Protein AF-A0A5B0KCR0-F1 (afdb_monomer)

Structure (mmCIF, N/CA/C/O backbone):
data_AF-A0A5B0KCR0-F1
#
_entry.id   AF-A0A5B0KCR0-F1
#
loop_
_atom_site.group_PDB
_atom_site.id
_atom_site.type_symbol
_atom_site.label_atom_id
_atom_site.label_alt_id
_atom_site.label_comp_id
_atom_site.label_asym_id
_atom_site.label_entity_id
_atom_site.label_seq_id
_atom_site.pdbx_PDB_ins_code
_atom_site.Cartn_x
_atom_site.Cartn_y
_atom_site.Cartn_z
_atom_site.occupancy
_atom_site.B_iso_or_equiv
_atom_site.auth_seq_id
_atom_site.auth_comp_id
_atom_site.auth_asym_id
_atom_site.auth_atom_id
_atom_site.pdbx_PDB_model_num
ATOM 1 N N . MET A 1 1 ? 14.466 -1.309 -4.623 1.00 63.47 1 MET A N 1
ATOM 2 C CA . MET A 1 1 ? 14.135 -2.289 -5.693 1.00 63.47 1 MET A CA 1
ATOM 3 C C . MET A 1 1 ? 14.928 -1.927 -6.944 1.00 63.47 1 MET A C 1
ATOM 5 O O . MET A 1 1 ? 15.253 -0.762 -7.110 1.00 63.47 1 MET A O 1
ATOM 9 N N . LYS A 1 2 ? 15.274 -2.888 -7.811 1.00 58.88 2 LYS A N 1
ATOM 10 C CA . LYS A 1 2 ? 16.100 -2.628 -9.004 1.00 58.88 2 LYS A CA 1
ATOM 11 C C . LYS A 1 2 ? 15.295 -2.924 -10.266 1.00 58.88 2 LYS A C 1
ATOM 13 O O . LYS A 1 2 ? 14.903 -4.071 -10.467 1.00 58.88 2 LYS A O 1
ATOM 18 N N . LEU A 1 3 ? 15.060 -1.909 -11.093 1.00 77.38 3 LEU A N 1
ATOM 19 C CA . LEU A 1 3 ? 14.493 -2.084 -12.431 1.00 77.38 3 LEU A CA 1
ATOM 20 C C . LEU A 1 3 ? 15.643 -2.062 -13.443 1.00 77.38 3 LEU A C 1
ATOM 22 O O . LEU A 1 3 ?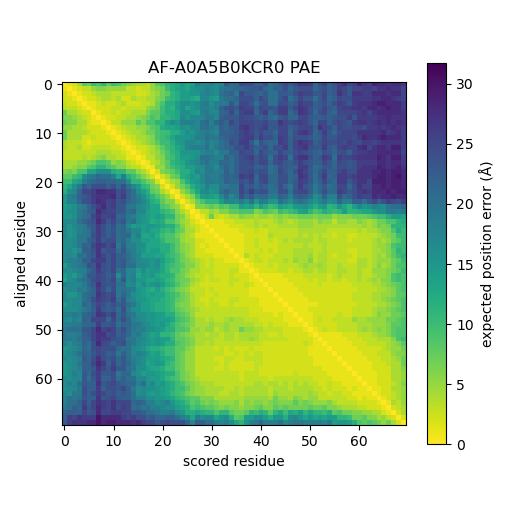 16.520 -1.203 -13.357 1.00 77.38 3 LEU A O 1
ATOM 26 N N . GLN A 1 4 ? 15.677 -3.017 -14.370 1.00 78.81 4 GLN A N 1
ATOM 27 C CA . GLN A 1 4 ? 16.746 -3.118 -15.367 1.00 78.81 4 GLN A CA 1
ATOM 28 C C . GLN A 1 4 ? 16.153 -3.244 -16.763 1.00 78.81 4 GLN A C 1
ATOM 30 O O . GLN A 1 4 ? 15.300 -4.098 -16.995 1.00 78.81 4 GLN A O 1
ATOM 35 N N . LEU A 1 5 ? 16.644 -2.422 -17.687 1.00 84.75 5 LEU A N 1
ATOM 36 C CA . LEU A 1 5 ? 16.477 -2.636 -19.115 1.00 84.75 5 LEU A CA 1
ATOM 37 C C . LEU A 1 5 ? 17.669 -3.457 -19.603 1.00 84.75 5 LEU A C 1
ATOM 39 O O . LEU A 1 5 ? 18.815 -3.002 -19.547 1.00 84.75 5 LEU A O 1
ATOM 43 N N . ILE A 1 6 ? 17.392 -4.675 -20.054 1.00 88.12 6 ILE A N 1
ATOM 44 C CA . ILE A 1 6 ? 18.411 -5.624 -20.492 1.00 88.12 6 ILE A CA 1
ATOM 45 C C . ILE A 1 6 ? 18.376 -5.717 -22.017 1.00 88.12 6 ILE A C 1
ATOM 47 O O . ILE A 1 6 ? 17.327 -5.938 -22.617 1.00 88.12 6 ILE A O 1
ATOM 51 N N . GLY A 1 7 ? 19.536 -5.522 -22.636 1.00 83.00 7 GLY A N 1
ATOM 52 C CA . GLY A 1 7 ? 19.756 -5.678 -24.065 1.00 83.00 7 GLY A CA 1
ATOM 53 C C . GLY A 1 7 ? 20.106 -7.113 -24.455 1.00 83.00 7 GLY A C 1
ATOM 54 O O . GLY A 1 7 ? 20.184 -8.029 -23.633 1.00 83.00 7 GLY A O 1
ATOM 55 N N . ARG A 1 8 ? 20.355 -7.321 -25.749 1.00 79.75 8 ARG A N 1
ATOM 56 C CA . ARG A 1 8 ? 20.731 -8.634 -26.286 1.00 79.75 8 ARG A CA 1
ATOM 57 C C . ARG A 1 8 ? 22.038 -9.122 -25.641 1.00 79.75 8 ARG A C 1
ATOM 59 O O . ARG A 1 8 ? 22.988 -8.359 -25.522 1.00 79.75 8 ARG A O 1
ATOM 66 N N . GLY A 1 9 ? 22.075 -10.390 -25.225 1.00 86.31 9 GLY A N 1
ATOM 67 C CA . GLY A 1 9 ? 23.228 -10.970 -24.520 1.00 86.31 9 GLY A CA 1
ATOM 68 C C . GLY A 1 9 ? 23.261 -10.695 -23.012 1.00 86.31 9 GLY A C 1
ATOM 69 O O . GLY A 1 9 ? 24.322 -10.790 -22.408 1.00 86.31 9 GLY A O 1
ATOM 70 N N . ASN A 1 10 ? 22.119 -10.355 -22.403 1.00 82.06 10 ASN A N 1
ATOM 71 C CA . ASN A 1 10 ? 22.006 -10.041 -20.975 1.00 82.06 10 ASN A CA 1
ATOM 72 C C . ASN A 1 10 ? 22.825 -8.805 -20.542 1.00 82.06 10 ASN A C 1
ATOM 74 O O . ASN A 1 10 ? 23.175 -8.659 -19.372 1.00 82.06 10 ASN A O 1
ATOM 78 N N . LEU A 1 11 ? 23.134 -7.911 -21.488 1.00 82.44 11 LEU A N 1
ATOM 79 C CA . LEU A 1 11 ? 23.873 -6.681 -21.224 1.00 82.44 11 LEU A CA 1
ATOM 80 C C . LEU A 1 11 ? 22.922 -5.650 -20.589 1.00 82.44 11 LEU A C 1
ATOM 82 O O . LEU A 1 11 ? 21.937 -5.277 -21.232 1.00 82.44 11 LEU A O 1
ATOM 86 N N . PRO A 1 12 ? 23.157 -5.178 -19.354 1.00 79.44 12 PRO A N 1
ATOM 87 C CA . PRO A 1 12 ? 22.305 -4.165 -18.746 1.00 79.44 12 PRO A CA 1
ATOM 88 C C . PRO A 1 12 ? 22.529 -2.833 -19.467 1.00 79.44 12 PRO A C 1
ATOM 90 O O . PRO A 1 12 ? 23.580 -2.213 -19.331 1.00 79.44 12 PRO A O 1
ATOM 93 N N . LEU A 1 13 ? 21.540 -2.400 -20.247 1.00 80.81 13 LEU A N 1
ATOM 94 C CA . LEU A 1 13 ? 21.594 -1.130 -20.975 1.00 80.81 13 LEU A CA 1
ATOM 95 C C . LEU A 1 13 ? 21.267 0.041 -20.056 1.00 80.81 13 LEU A C 1
ATOM 97 O O . LEU A 1 13 ? 21.806 1.131 -20.215 1.00 80.81 13 LEU A O 1
ATOM 101 N N . LEU A 1 14 ? 20.376 -0.189 -19.091 1.00 68.00 14 LEU A N 1
ATOM 102 C CA . LEU A 1 14 ? 19.994 0.831 -18.134 1.00 68.00 14 LEU A CA 1
ATOM 103 C C . LEU A 1 14 ? 19.546 0.197 -16.818 1.00 68.00 14 LEU A C 1
ATOM 105 O O . LEU A 1 14 ? 18.773 -0.760 -16.804 1.00 68.00 14 LEU A O 1
ATOM 109 N N . THR A 1 15 ? 20.040 0.723 -15.702 1.00 67.50 15 THR A N 1
ATOM 110 C CA . THR A 1 15 ? 19.694 0.254 -14.358 1.00 67.50 15 THR A CA 1
ATOM 111 C C . THR A 1 15 ? 19.138 1.415 -13.552 1.00 67.50 15 THR A C 1
ATOM 113 O O . THR A 1 15 ? 19.865 2.354 -13.241 1.00 67.50 15 THR A O 1
ATOM 116 N N . PHE A 1 16 ? 17.870 1.315 -13.159 1.00 62.59 16 PHE A N 1
ATOM 117 C CA . PHE A 1 16 ? 17.276 2.201 -12.168 1.00 62.59 16 PHE A CA 1
ATOM 118 C C . PHE A 1 16 ? 17.363 1.543 -10.795 1.00 62.59 16 PHE A C 1
ATOM 120 O O . PHE A 1 16 ? 16.732 0.513 -10.521 1.00 62.59 16 PHE A O 1
ATOM 127 N N . ILE A 1 17 ? 18.162 2.148 -9.923 1.00 59.03 17 ILE A N 1
ATOM 128 C CA . ILE A 1 17 ? 18.168 1.829 -8.500 1.00 59.03 17 ILE A CA 1
ATOM 129 C C . ILE A 1 17 ? 17.037 2.650 -7.888 1.00 59.03 17 ILE A C 1
ATOM 131 O O . ILE A 1 17 ? 17.197 3.834 -7.617 1.00 59.03 17 ILE A O 1
ATOM 135 N N . MET A 1 18 ? 15.868 2.031 -7.733 1.00 58.06 18 MET A N 1
ATOM 136 C CA . MET A 1 18 ? 14.752 2.653 -7.029 1.00 58.06 18 MET A CA 1
ATOM 137 C C . MET A 1 18 ? 15.016 2.465 -5.539 1.00 58.06 18 MET A C 1
ATOM 139 O O . MET A 1 18 ? 14.710 1.405 -4.971 1.00 58.06 18 MET A O 1
ATOM 143 N N . ASP A 1 19 ? 15.667 3.450 -4.931 1.00 57.22 19 ASP A N 1
ATOM 144 C CA . ASP A 1 19 ? 15.743 3.534 -3.483 1.00 57.22 19 ASP A CA 1
ATOM 145 C C . ASP A 1 19 ? 14.342 3.895 -2.985 1.00 57.22 19 ASP A C 1
ATOM 147 O O . ASP A 1 19 ? 13.832 4.982 -3.234 1.00 57.22 19 ASP A O 1
ATOM 151 N N . GLY A 1 20 ? 13.649 2.933 -2.379 1.00 53.66 20 GLY A N 1
ATOM 152 C CA . GLY A 1 20 ? 12.239 3.069 -1.996 1.00 53.66 20 GLY A CA 1
ATOM 153 C C . GLY A 1 20 ? 12.014 4.006 -0.806 1.00 53.66 20 GLY A C 1
ATOM 154 O O . GLY A 1 20 ? 11.028 3.826 -0.094 1.00 53.66 20 GLY A O 1
ATOM 155 N N . GLY A 1 21 ? 12.954 4.917 -0.545 1.00 54.28 21 GLY A N 1
ATOM 156 C CA . GLY A 1 21 ? 12.973 5.829 0.593 1.00 54.28 21 GLY A CA 1
ATOM 157 C C . GLY A 1 21 ? 12.452 7.235 0.296 1.00 54.28 21 GLY A C 1
ATOM 158 O O . GLY A 1 21 ? 12.100 7.927 1.242 1.00 54.28 21 GLY A O 1
ATOM 159 N N . SER A 1 22 ? 12.370 7.653 -0.970 1.00 51.56 22 SER A N 1
ATOM 160 C CA . SER A 1 22 ? 12.079 9.050 -1.344 1.00 51.56 22 SER A CA 1
ATOM 161 C C . SER A 1 22 ? 11.035 9.196 -2.460 1.00 51.56 22 SER A C 1
ATOM 163 O O . SER A 1 22 ? 11.059 10.151 -3.229 1.00 51.56 22 SER A O 1
ATOM 165 N N . ASP A 1 23 ? 10.077 8.269 -2.526 1.00 47.97 23 ASP A N 1
ATOM 166 C CA . ASP A 1 23 ? 8.818 8.465 -3.258 1.00 47.97 23 ASP A CA 1
ATOM 167 C C . ASP A 1 23 ? 7.739 8.961 -2.278 1.00 47.97 23 ASP A C 1
ATOM 169 O O . ASP A 1 23 ? 6.821 8.232 -1.900 1.00 47.97 23 ASP A O 1
ATOM 173 N N . ASP A 1 24 ? 7.845 10.218 -1.840 1.00 48.78 24 ASP A N 1
ATOM 174 C CA . ASP A 1 24 ? 6.790 10.888 -1.056 1.00 48.78 24 ASP A CA 1
ATOM 175 C C . ASP A 1 24 ? 5.517 11.164 -1.892 1.00 48.78 24 ASP A C 1
ATOM 177 O O . ASP A 1 24 ? 4.489 11.578 -1.358 1.00 48.78 24 ASP A O 1
ATOM 181 N N . SER A 1 25 ? 5.552 10.914 -3.207 1.00 51.94 25 SER A N 1
ATOM 182 C CA . SER A 1 25 ? 4.452 11.179 -4.146 1.00 51.94 25 SER A CA 1
ATOM 183 C C . SER A 1 25 ? 3.749 9.922 -4.678 1.00 51.94 25 SER A C 1
ATOM 185 O O . SER A 1 25 ? 2.624 10.025 -5.174 1.00 51.94 25 SER A O 1
ATOM 187 N N . ILE A 1 26 ? 4.340 8.728 -4.545 1.00 56.28 26 ILE A N 1
ATOM 188 C CA . ILE A 1 26 ? 3.723 7.467 -4.983 1.00 56.28 26 ILE A CA 1
ATOM 189 C C . ILE A 1 26 ? 3.278 6.689 -3.749 1.00 56.28 26 ILE A C 1
ATOM 191 O O . ILE A 1 26 ? 4.074 6.062 -3.051 1.00 56.28 26 ILE A O 1
ATOM 195 N N . LEU A 1 27 ? 1.969 6.704 -3.487 1.00 64.69 27 LEU A N 1
ATOM 196 C CA . LEU A 1 27 ? 1.364 5.981 -2.373 1.00 64.69 27 LEU A CA 1
ATOM 197 C C . LEU A 1 27 ? 1.751 4.492 -2.422 1.00 64.69 27 LEU A C 1
ATOM 199 O O . LEU A 1 27 ? 1.207 3.703 -3.199 1.00 64.69 27 LEU A O 1
ATOM 203 N N . ASN A 1 28 ? 2.680 4.082 -1.556 1.00 75.69 28 ASN A N 1
ATOM 204 C CA . ASN A 1 28 ? 3.090 2.689 -1.456 1.00 75.69 28 ASN A CA 1
ATOM 205 C C . ASN A 1 28 ? 1.991 1.874 -0.761 1.00 75.69 28 ASN A C 1
ATOM 207 O O . ASN A 1 28 ? 1.967 1.724 0.463 1.00 75.69 28 ASN A O 1
ATOM 211 N N . ILE A 1 29 ? 1.105 1.287 -1.566 1.00 76.69 29 ILE A N 1
ATOM 212 C CA . ILE A 1 29 ? -0.021 0.458 -1.111 1.00 76.69 29 ILE A CA 1
ATOM 213 C C . ILE A 1 29 ? 0.441 -0.693 -0.198 1.00 76.69 29 ILE A C 1
ATOM 215 O O . ILE A 1 29 ? -0.275 -1.067 0.726 1.00 76.69 29 ILE A O 1
ATOM 219 N N . SER A 1 30 ? 1.656 -1.224 -0.387 1.00 74.19 30 SER A N 1
ATOM 220 C CA . SER A 1 30 ? 2.193 -2.289 0.483 1.00 74.19 30 SER A CA 1
ATOM 221 C C . SER A 1 30 ? 2.637 -1.772 1.846 1.00 74.19 30 SER A C 1
ATOM 223 O O . SER A 1 30 ? 2.575 -2.489 2.843 1.00 74.19 30 SER A O 1
ATOM 225 N N . ALA A 1 31 ? 3.177 -0.556 1.905 1.00 78.38 31 ALA A N 1
ATOM 226 C CA . ALA A 1 31 ? 3.501 0.089 3.173 1.00 78.38 31 ALA A CA 1
ATOM 227 C C . ALA A 1 31 ? 2.214 0.458 3.924 1.00 78.38 31 ALA A C 1
ATOM 229 O O . ALA A 1 31 ? 2.120 0.225 5.130 1.00 78.38 31 ALA A O 1
ATOM 230 N N . LEU A 1 32 ? 1.206 0.947 3.200 1.00 82.38 32 LEU A N 1
ATOM 231 C CA . LEU A 1 32 ? -0.100 1.287 3.752 1.00 82.38 32 LEU A CA 1
ATOM 232 C C . LEU A 1 32 ? -0.834 0.054 4.299 1.00 82.38 32 LEU A C 1
ATOM 234 O O . LEU A 1 32 ? -1.261 0.073 5.450 1.00 82.38 32 LEU A O 1
ATOM 238 N N . SER A 1 33 ? -0.904 -1.045 3.540 1.00 85.31 33 SER A N 1
ATOM 239 C CA . SER A 1 33 ? -1.565 -2.277 3.996 1.00 85.31 33 SER A CA 1
ATOM 240 C C . SER A 1 33 ? -0.895 -2.860 5.246 1.00 85.31 33 SER A C 1
ATOM 242 O O . SER A 1 33 ? -1.577 -3.304 6.165 1.00 85.31 33 SER A O 1
ATOM 244 N N . ARG A 1 34 ? 0.442 -2.777 5.339 1.00 84.62 34 ARG A N 1
ATOM 245 C CA . ARG A 1 34 ? 1.197 -3.174 6.541 1.00 84.62 34 ARG A CA 1
ATOM 246 C C . ARG A 1 34 ? 0.870 -2.302 7.751 1.00 84.62 34 ARG A C 1
ATOM 248 O O . ARG A 1 34 ? 0.650 -2.844 8.827 1.00 84.62 34 ARG A O 1
ATOM 255 N N . LYS A 1 35 ? 0.787 -0.976 7.586 1.00 83.69 35 LYS A N 1
ATOM 256 C CA . LYS A 1 35 ? 0.380 -0.057 8.668 1.00 83.69 35 LYS A CA 1
ATOM 257 C C . LYS A 1 35 ? -1.061 -0.297 9.127 1.00 83.69 35 LYS A C 1
ATOM 259 O O . LYS A 1 35 ? -1.352 -0.161 10.309 1.00 83.69 35 LYS A O 1
ATOM 264 N N . LEU A 1 36 ? -1.941 -0.670 8.201 1.00 85.75 36 LEU A N 1
ATOM 265 C CA . LEU A 1 36 ? -3.339 -1.007 8.474 1.00 85.75 36 LEU A CA 1
ATOM 266 C C . LEU A 1 36 ? -3.531 -2.455 8.964 1.00 85.75 36 LEU A C 1
ATO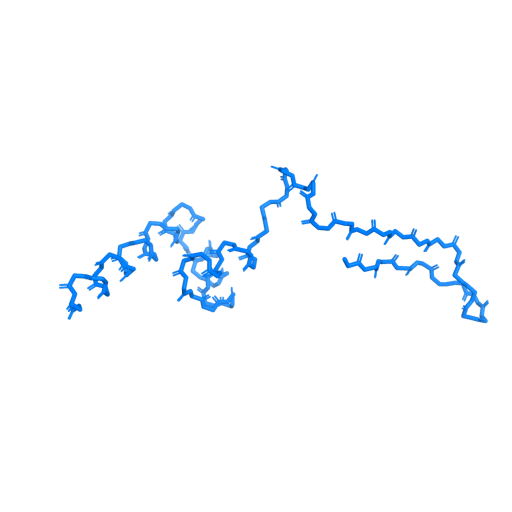M 268 O O . LEU A 1 36 ? -4.639 -2.833 9.342 1.00 85.75 36 LEU A O 1
ATOM 272 N N . GLY A 1 37 ? -2.469 -3.267 8.984 1.00 85.88 37 GLY A N 1
ATOM 273 C CA . GLY A 1 37 ? -2.489 -4.671 9.404 1.00 85.88 37 GLY A CA 1
ATOM 274 C C . GLY A 1 37 ? -3.412 -5.556 8.564 1.00 85.88 37 GLY A C 1
ATOM 275 O O . GLY A 1 37 ? -4.043 -6.466 9.099 1.00 85.88 37 GLY A O 1
ATOM 276 N N . CYS A 1 38 ? -3.509 -5.279 7.265 1.00 86.25 38 CYS A N 1
ATOM 277 C CA . CYS A 1 38 ? -4.287 -6.058 6.309 1.00 86.25 38 CYS A CA 1
ATOM 278 C C . CYS A 1 38 ? -3.406 -6.594 5.172 1.00 86.25 38 CYS A C 1
ATOM 280 O O . CYS A 1 38 ? -2.313 -6.088 4.888 1.00 86.25 38 CYS A O 1
ATOM 282 N N . SER A 1 39 ? -3.878 -7.656 4.513 1.00 87.94 39 SER A N 1
ATOM 283 C CA . SER A 1 39 ? -3.205 -8.185 3.329 1.00 87.94 39 SER A CA 1
ATOM 284 C C . SER A 1 39 ? -3.309 -7.176 2.177 1.00 87.94 39 SER A C 1
ATOM 286 O O . SER A 1 39 ? -4.298 -6.449 2.043 1.00 87.94 39 SER A O 1
ATOM 288 N N . ARG A 1 40 ? -2.280 -7.118 1.323 1.00 84.25 40 ARG A N 1
ATOM 289 C CA . ARG A 1 40 ? -2.261 -6.183 0.189 1.00 84.25 40 ARG A CA 1
ATOM 290 C C . ARG A 1 40 ? -3.420 -6.443 -0.781 1.00 84.25 40 ARG A C 1
ATOM 292 O O . ARG A 1 40 ? -4.012 -5.487 -1.266 1.00 84.25 40 ARG A O 1
ATOM 299 N N . SER A 1 41 ? -3.736 -7.710 -1.050 1.00 87.69 41 SER A N 1
ATOM 300 C CA . SER A 1 41 ? -4.839 -8.107 -1.934 1.00 87.69 41 SER A CA 1
ATOM 301 C C . SER A 1 41 ? -6.186 -7.639 -1.388 1.00 87.69 41 SER A C 1
ATOM 303 O O . SER A 1 41 ? -6.877 -6.889 -2.067 1.00 87.69 41 SER A O 1
ATOM 305 N N . SER A 1 42 ? -6.496 -7.943 -0.123 1.00 88.94 42 SER A N 1
ATOM 306 C CA . SER A 1 42 ? -7.758 -7.525 0.508 1.00 88.94 42 SER A CA 1
ATOM 307 C C . SER A 1 42 ? -7.908 -6.003 0.596 1.00 88.94 42 SER A C 1
ATOM 309 O O . SER A 1 42 ? -9.023 -5.481 0.572 1.00 88.94 42 SER A O 1
ATOM 311 N N . PHE A 1 43 ? -6.799 -5.267 0.718 1.00 88.19 43 PHE A N 1
ATOM 312 C CA . PHE A 1 43 ? -6.825 -3.807 0.674 1.00 88.19 43 PHE A CA 1
ATOM 313 C C . PHE A 1 43 ? -7.160 -3.281 -0.728 1.00 88.19 43 PHE A C 1
ATOM 315 O O . PHE A 1 43 ? -7.992 -2.385 -0.856 1.00 88.19 43 PHE A O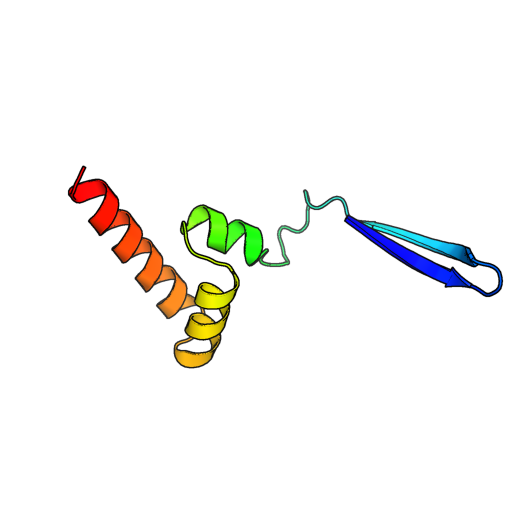 1
ATOM 322 N N . ILE A 1 44 ? -6.546 -3.849 -1.772 1.00 86.94 44 ILE A N 1
ATOM 323 C CA . ILE A 1 44 ? -6.777 -3.450 -3.169 1.00 86.94 44 ILE A CA 1
ATOM 324 C C . ILE A 1 44 ? -8.208 -3.774 -3.606 1.00 86.94 44 ILE A C 1
ATOM 326 O O . ILE A 1 44 ? -8.856 -2.905 -4.186 1.00 86.94 44 ILE A 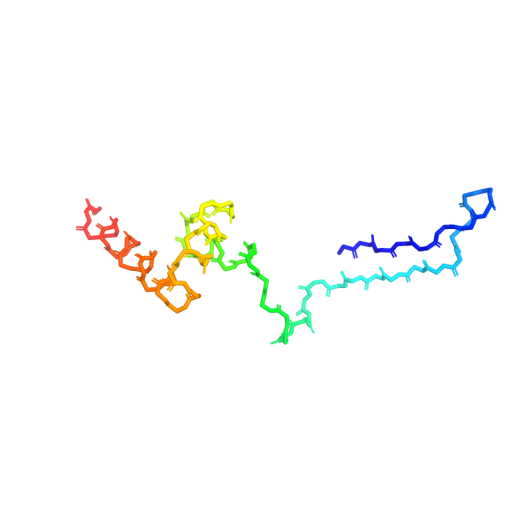O 1
ATOM 330 N N . ASP A 1 45 ? -8.714 -4.967 -3.285 1.00 91.06 45 ASP A N 1
ATOM 331 C CA . ASP A 1 45 ? -10.087 -5.370 -3.621 1.00 91.06 45 ASP A CA 1
ATOM 332 C C . ASP A 1 45 ? -11.098 -4.392 -3.013 1.00 91.06 45 ASP A C 1
ATOM 334 O O . ASP A 1 45 ? -11.958 -3.847 -3.699 1.00 91.06 45 ASP A O 1
ATOM 338 N N . ARG A 1 46 ? -10.913 -4.035 -1.737 1.00 87.81 46 ARG A N 1
ATOM 339 C CA . ARG A 1 46 ? -11.800 -3.079 -1.070 1.00 87.81 46 ARG A CA 1
ATOM 340 C C . ARG A 1 46 ? -11.670 -1.651 -1.610 1.00 87.81 46 ARG A C 1
ATOM 342 O O . ARG A 1 46 ? -12.673 -0.947 -1.694 1.00 87.81 46 ARG A O 1
ATOM 349 N N . CYS A 1 47 ? -10.464 -1.221 -1.990 1.00 88.00 47 CYS A N 1
ATOM 350 C CA . CYS A 1 47 ? -10.269 0.068 -2.661 1.00 88.00 47 CYS A CA 1
ATOM 351 C C . CYS A 1 47 ? -10.975 0.114 -4.020 1.00 88.00 47 CYS A C 1
ATOM 353 O O . CYS A 1 47 ? -11.470 1.173 -4.402 1.00 88.00 47 CYS A O 1
ATOM 355 N N . ARG A 1 48 ? -11.020 -1.010 -4.745 1.00 86.31 48 ARG A N 1
ATOM 356 C CA . ARG A 1 48 ? -11.711 -1.120 -6.033 1.00 86.31 48 ARG A CA 1
ATOM 357 C C . ARG A 1 48 ? -13.225 -0.982 -5.875 1.00 86.31 48 ARG A C 1
ATOM 359 O O . ARG A 1 48 ? -13.839 -0.279 -6.669 1.00 86.31 48 ARG A O 1
ATOM 366 N N . ASP A 1 49 ? -13.793 -1.613 -4.853 1.00 90.81 49 ASP A N 1
ATOM 367 C CA . ASP A 1 49 ? -15.246 -1.670 -4.662 1.00 90.81 49 ASP A CA 1
ATOM 368 C C . ASP A 1 49 ? -15.825 -0.414 -3.987 1.00 90.81 49 ASP A C 1
ATOM 370 O O . ASP A 1 49 ? -16.940 -0.000 -4.299 1.00 90.81 49 ASP A O 1
ATOM 374 N N . TYR A 1 50 ? -15.077 0.211 -3.067 1.00 90.19 50 TYR A N 1
ATOM 375 C CA . TYR A 1 50 ? -15.586 1.298 -2.212 1.00 90.19 50 TYR A CA 1
ATOM 376 C C . TYR A 1 50 ? -14.760 2.590 -2.267 1.00 90.19 50 TYR A C 1
ATOM 378 O O . TYR A 1 50 ? -15.107 3.572 -1.609 1.00 90.19 50 TYR A O 1
ATOM 386 N N . GLY A 1 51 ? -13.664 2.605 -3.025 1.00 85.25 51 GLY A N 1
ATOM 387 C CA . GLY A 1 51 ? -12.726 3.723 -3.067 1.00 85.25 51 GLY A CA 1
ATOM 388 C C . GLY A 1 51 ? -11.697 3.709 -1.930 1.00 85.25 51 GLY A C 1
ATOM 389 O O . GLY A 1 51 ? -11.850 3.046 -0.901 1.00 85.25 51 GLY A O 1
ATOM 390 N N . LEU A 1 52 ? -10.616 4.467 -2.134 1.00 81.56 52 LEU A N 1
ATOM 391 C CA . LEU A 1 52 ? -9.445 4.486 -1.252 1.00 81.56 52 LEU A CA 1
ATOM 392 C C . LEU A 1 52 ? -9.771 4.984 0.166 1.00 81.56 52 LEU A C 1
ATOM 394 O O . LEU A 1 52 ? -9.392 4.342 1.142 1.00 81.56 52 LEU A O 1
ATOM 398 N N . ASP A 1 53 ? -10.483 6.106 0.281 1.00 86.19 53 ASP A N 1
ATOM 399 C CA . ASP A 1 53 ? -10.800 6.735 1.571 1.00 86.19 53 ASP A CA 1
ATOM 400 C C . ASP A 1 53 ? -11.649 5.814 2.466 1.00 86.19 53 ASP A C 1
ATOM 402 O O . ASP A 1 53 ? -11.309 5.539 3.620 1.00 86.19 53 ASP A O 1
ATOM 406 N N . SER A 1 54 ? -12.692 5.220 1.877 1.00 90.50 54 SER A N 1
ATOM 407 C CA . SER A 1 54 ? -13.574 4.260 2.547 1.00 90.50 54 SER A CA 1
ATOM 408 C C . SER A 1 54 ? -12.817 3.010 3.009 1.00 90.50 54 SER A C 1
ATOM 410 O O . SER A 1 54 ? -12.999 2.539 4.137 1.00 90.50 54 SER A O 1
ATOM 412 N N . ALA A 1 55 ? -11.909 2.492 2.175 1.00 89.25 55 ALA A N 1
ATOM 413 C CA . ALA A 1 55 ? -11.078 1.346 2.528 1.00 89.25 55 ALA A CA 1
ATOM 414 C C . ALA A 1 55 ? -10.131 1.657 3.700 1.00 89.25 55 ALA A C 1
ATOM 416 O O . ALA A 1 55 ? -10.030 0.855 4.631 1.00 89.25 55 ALA A O 1
ATOM 417 N N . ILE A 1 56 ? -9.476 2.823 3.698 1.00 89.62 56 ILE A N 1
ATOM 418 C CA . ILE A 1 56 ? -8.592 3.251 4.795 1.00 89.62 56 ILE A CA 1
ATOM 419 C C . ILE A 1 56 ? -9.380 3.366 6.102 1.00 89.62 56 ILE A C 1
ATOM 421 O O . ILE A 1 56 ? -8.960 2.812 7.123 1.00 89.62 56 ILE A O 1
ATOM 425 N N . ARG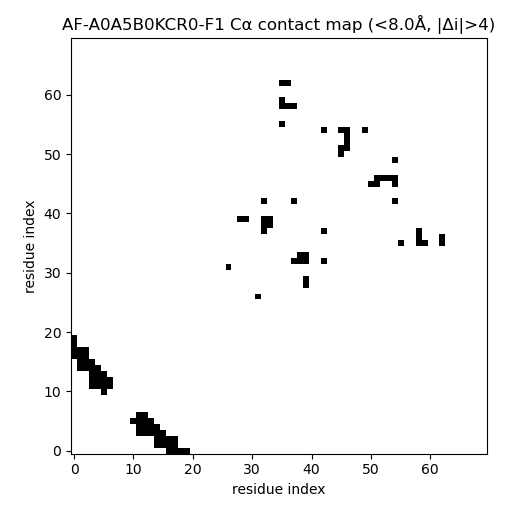 A 1 57 ? -10.538 4.035 6.077 1.00 92.06 57 ARG A N 1
ATOM 426 C CA . ARG A 1 57 ? -11.388 4.207 7.261 1.00 92.06 57 ARG A CA 1
ATOM 427 C C . ARG A 1 57 ? -11.839 2.870 7.844 1.00 92.06 57 ARG A C 1
ATOM 429 O O . ARG A 1 57 ? -11.739 2.674 9.054 1.00 92.06 57 ARG A O 1
ATOM 436 N N . TYR A 1 58 ? -12.265 1.940 6.991 1.00 93.06 58 TYR A N 1
ATOM 437 C CA . TYR A 1 58 ? -12.675 0.602 7.409 1.00 93.06 58 TYR A CA 1
ATOM 438 C C . TYR A 1 58 ? -11.565 -0.129 8.182 1.00 93.06 58 TYR A C 1
ATOM 440 O O . TYR A 1 58 ? -11.792 -0.596 9.300 1.00 93.06 58 TYR A O 1
ATOM 448 N N . TYR A 1 59 ? -10.347 -0.186 7.633 1.00 90.06 59 TYR A N 1
ATOM 449 C CA . TYR A 1 59 ? -9.248 -0.894 8.295 1.00 90.06 59 TYR A CA 1
ATOM 450 C C . TYR A 1 59 ? -8.740 -0.169 9.550 1.00 90.06 59 TYR A C 1
ATOM 452 O O . TYR A 1 59 ? -8.327 -0.828 10.504 1.00 90.06 59 TYR A O 1
ATOM 460 N N . LEU A 1 60 ? -8.815 1.166 9.608 1.00 90.50 60 LEU A N 1
ATOM 461 C CA . LEU A 1 60 ?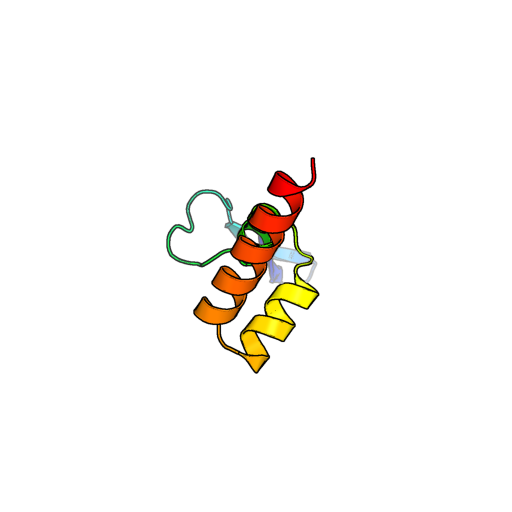 -8.526 1.921 10.834 1.00 90.50 60 LEU A CA 1
ATOM 462 C C . LEU A 1 60 ? -9.520 1.605 11.961 1.00 90.50 60 LEU A C 1
ATOM 464 O O . LEU A 1 60 ? -9.119 1.456 13.118 1.00 90.50 60 LEU A O 1
ATOM 468 N N . GLU A 1 61 ? -10.809 1.488 11.644 1.00 91.88 61 GLU A N 1
ATOM 469 C CA . GLU A 1 61 ? -11.829 1.077 12.612 1.00 91.88 61 GLU A CA 1
ATOM 470 C C . GLU A 1 61 ? -11.632 -0.376 13.056 1.00 91.88 61 GLU A C 1
ATOM 472 O O . GL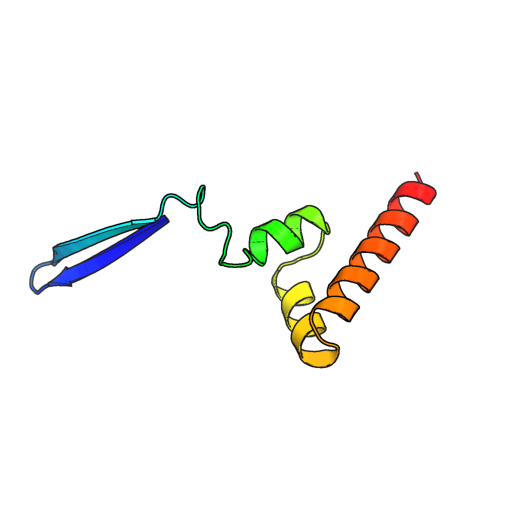U A 1 61 ? -11.756 -0.680 14.244 1.00 91.88 61 GLU A O 1
ATOM 477 N N . GLU A 1 62 ? -11.270 -1.271 12.135 1.00 89.62 62 GLU A N 1
ATOM 478 C CA . GLU A 1 62 ? -10.967 -2.668 12.453 1.00 89.62 62 GLU A CA 1
ATOM 479 C C . GLU A 1 62 ? -9.755 -2.786 13.395 1.00 89.62 62 GLU A C 1
ATOM 481 O O . GLU A 1 62 ? -9.806 -3.515 14.387 1.00 89.62 62 GLU A O 1
ATOM 486 N N . GLN A 1 63 ? -8.698 -2.009 13.144 1.00 87.38 63 GLN A N 1
ATOM 487 C CA . GLN A 1 63 ? -7.526 -1.899 14.020 1.00 87.38 63 GLN A CA 1
ATOM 488 C C . GLN A 1 63 ? -7.890 -1.377 15.413 1.00 87.38 63 GLN A C 1
ATOM 490 O O . GLN A 1 63 ? -7.464 -1.944 16.420 1.00 87.38 63 GLN A O 1
ATOM 495 N N . ARG A 1 64 ? -8.715 -0.324 15.494 1.00 86.50 64 ARG A N 1
ATOM 496 C CA . ARG A 1 64 ? -9.203 0.207 16.778 1.00 86.50 64 ARG A CA 1
ATOM 497 C C . ARG A 1 64 ? -9.997 -0.834 17.561 1.00 86.50 64 ARG A C 1
ATOM 499 O O . ARG A 1 64 ? -9.779 -0.976 18.759 1.00 86.50 64 ARG A O 1
ATOM 506 N N . LYS A 1 65 ? -10.876 -1.585 16.894 1.00 86.06 65 LYS A N 1
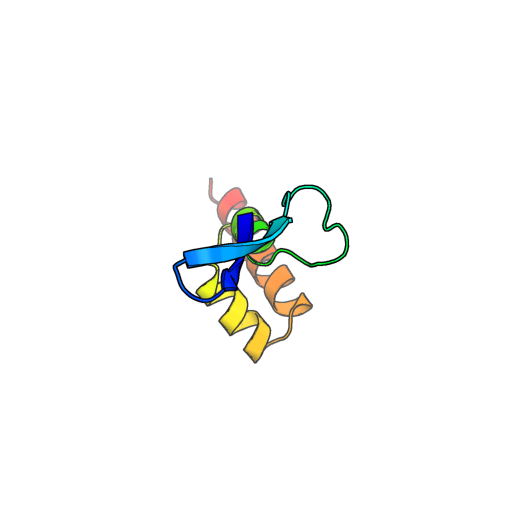ATOM 507 C CA . LYS A 1 65 ? -11.654 -2.664 17.523 1.00 86.06 65 LYS A CA 1
ATOM 508 C C . LYS A 1 65 ? -10.773 -3.804 18.036 1.00 86.06 65 LYS A C 1
ATOM 510 O O . LYS A 1 65 ? -11.111 -4.381 19.062 1.00 86.06 65 LYS A O 1
ATOM 515 N N . LYS A 1 66 ? -9.677 -4.134 17.342 1.00 83.25 66 LYS A N 1
ATOM 516 C CA . LYS A 1 66 ? -8.703 -5.144 17.797 1.00 83.25 66 LYS A CA 1
ATOM 517 C C . LYS A 1 66 ? -7.970 -4.677 19.055 1.00 83.25 66 LYS A C 1
ATOM 519 O O . LYS A 1 66 ? -7.993 -5.393 20.043 1.00 83.25 66 LYS A O 1
ATOM 524 N N . LYS A 1 67 ? -7.457 -3.441 19.058 1.00 80.56 67 LYS A N 1
ATOM 525 C CA . LYS A 1 67 ? -6.773 -2.853 20.225 1.00 80.56 67 LYS A CA 1
ATOM 526 C C . LYS A 1 67 ? -7.653 -2.685 21.461 1.00 80.56 67 LYS A C 1
ATOM 528 O O . LYS A 1 67 ? -7.133 -2.660 22.560 1.00 80.56 67 LYS A O 1
ATOM 533 N N . LEU A 1 68 ? -8.962 -2.504 21.287 1.00 73.19 68 LEU A N 1
ATOM 534 C CA . LEU A 1 68 ? -9.899 -2.350 22.406 1.00 73.19 68 LEU A CA 1
ATOM 535 C C . LEU A 1 68 ? -10.321 -3.695 23.027 1.00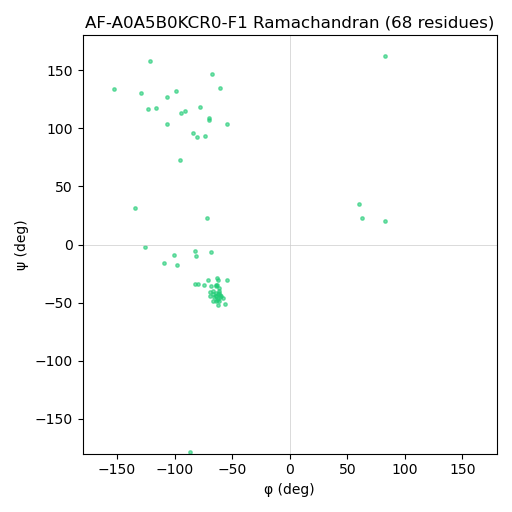 73.19 68 LEU A C 1
ATOM 537 O O . LEU A 1 68 ? -11.027 -3.705 24.030 1.00 73.19 68 LEU A O 1
ATOM 541 N N . LYS A 1 69 ? -9.981 -4.817 22.381 1.00 63.19 69 LYS A N 1
ATOM 542 C CA . LYS A 1 69 ? -10.287 -6.177 22.846 1.00 63.19 69 LYS A CA 1
ATOM 543 C C . LYS A 1 69 ? -9.095 -6.868 23.521 1.00 63.19 69 LYS A C 1
ATOM 545 O O . LYS A 1 69 ? -9.294 -7.954 24.057 1.00 63.19 69 LYS A O 1
ATOM 550 N N . GLU A 1 70 ? -7.908 -6.271 23.451 1.00 52.78 70 GLU A N 1
ATOM 551 C CA . GLU A 1 70 ? -6.714 -6.647 24.225 1.00 52.78 70 GLU A CA 1
ATOM 552 C C . GLU A 1 70 ? -6.695 -5.893 25.557 1.00 52.78 70 GLU A C 1
ATOM 554 O O . GLU A 1 70 ? -6.307 -6.521 26.566 1.00 52.78 70 GLU A O 1
#

pLDDT: mean 78.09, std 13.0, range [47.97, 93.06]

Secondary structure (DSSP, 8-state):
-EEEEE-TTS-EEEEEE--TT--SSS--HHHHHHHTTS-HHHHHHHHHHH-HHHHHHHHHHHHHHHHT--

Radius of gyration: 17.78 Å; Cα contacts (8 Å, |Δi|>4): 53; chains: 1; bounding box: 40×22×50 Å

Solvent-accessible surface area (backbone atoms only — not comparable to full-atom values): 4275 Å² total; per-residue (Å²): 89,78,52,71,47,67,43,88,90,77,40,75,75,43,75,46,77,44,68,87,82,75,59,90,82,58,84,54,57,64,60,50,21,57,76,48,73,47,57,56,63,65,49,51,55,39,25,71,77,61,34,60,68,55,37,53,53,51,36,52,52,52,48,51,57,53,66,74,72,109

Nearest PDB structures (foldseek):
  1xwr-assembly1_D  TM=5.081E-01  e=3.033E+00  Lambdavirus lambda
  8r4o-assembly4_G  TM=4.484E-01  e=9.606E+00  Homo sapiens

Foldseek 3Di:
DKDFDADPPRRGPDIDPCPVPPPPPDPPLVVLCVVLVHDSVVLVVCCVVPNNVVSSVVSVVVVVVVVVVD

Sequence (70 aa):
MKLQLIGRGNLPLLTFIMDGGSDDSILNISALSRKLGCSRSSFIDRCRDYGLDSAIRYYLEEQRKKKLKE

Mean predicted aligned error: 12.12 Å